Protein AF-A0A943JNT0-F1 (afdb_monomer)

Foldseek 3Di:
DVVQVVVQCVVVVHDDDDDDDDPVPVVVVVVPDDQAEEDDPDDLVVLQVRCVSNPQRYWYQDPVVRHIARWHKDFDDQDPNDTDIDIDGDDDD

Radius of gyration: 13.58 Å; Cα contacts (8 Å, |Δi|>4): 107; chains: 1; bounding box: 34×32×32 Å

pLDDT: mean 81.17, std 10.07, range [43.03, 91.81]

Structure (mmCIF, N/CA/C/O backbone):
data_AF-A0A943JNT0-F1
#
_entry.id   AF-A0A943JNT0-F1
#
loop_
_atom_site.group_PDB
_atom_site.id
_atom_site.type_symbol
_atom_site.label_atom_id
_atom_site.label_alt_id
_atom_site.label_comp_id
_atom_site.label_asym_id
_atom_site.label_entity_id
_atom_site.label_seq_id
_atom_site.pdbx_PDB_ins_code
_atom_site.Cartn_x
_atom_site.Cartn_y
_atom_site.Cartn_z
_atom_site.occupancy
_atom_site.B_iso_or_equiv
_atom_site.auth_seq_id
_atom_site.auth_comp_id
_atom_site.auth_asym_id
_atom_site.auth_atom_id
_atom_site.pdbx_PDB_model_num
ATOM 1 N N . MET A 1 1 ? -12.720 4.808 -4.555 1.00 76.25 1 MET A N 1
ATOM 2 C CA . MET A 1 1 ? -11.498 4.608 -3.751 1.00 76.25 1 MET A CA 1
ATOM 3 C C . MET A 1 1 ? -11.732 4.772 -2.259 1.00 76.25 1 MET A C 1
ATOM 5 O O . MET A 1 1 ? -11.798 3.747 -1.606 1.00 76.25 1 MET A O 1
ATOM 9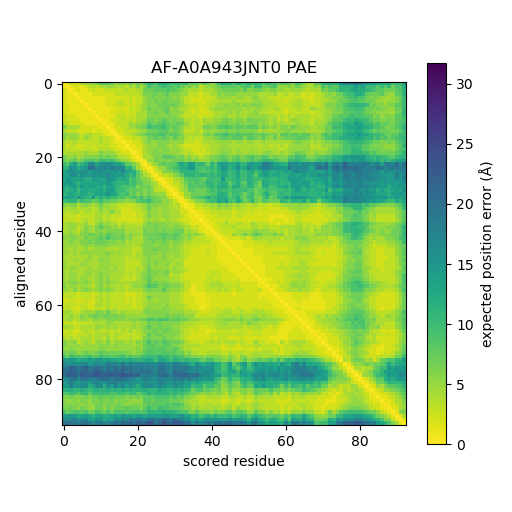 N N . VAL A 1 2 ? -11.959 5.977 -1.718 1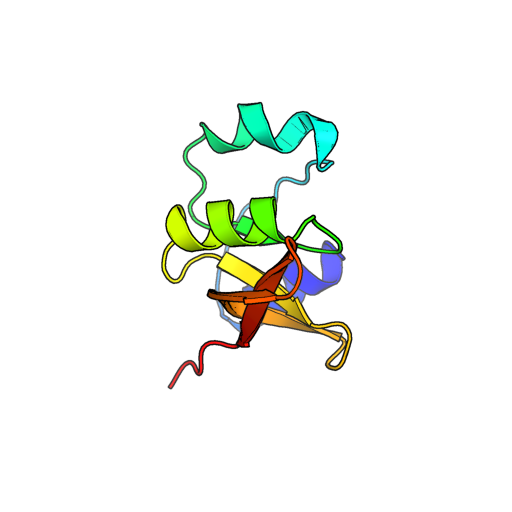.00 82.44 2 VAL A N 1
ATOM 10 C CA . VAL A 1 2 ? -12.127 6.175 -0.254 1.00 82.44 2 VAL A CA 1
ATOM 11 C C . VAL A 1 2 ? -13.198 5.267 0.352 1.00 82.44 2 VAL A C 1
ATOM 13 O O . VAL A 1 2 ? -12.895 4.517 1.262 1.00 82.44 2 VAL A O 1
ATOM 16 N N . LYS A 1 3 ? -14.409 5.227 -0.225 1.00 86.12 3 LYS A N 1
ATOM 17 C CA . LYS A 1 3 ? -15.492 4.340 0.247 1.00 86.12 3 LYS A CA 1
ATOM 18 C C . LYS A 1 3 ? -15.104 2.856 0.291 1.00 86.12 3 LYS A C 1
ATOM 20 O O . LYS A 1 3 ? -15.567 2.139 1.167 1.00 86.12 3 LYS A O 1
ATOM 25 N N . LEU A 1 4 ? -14.279 2.408 -0.657 1.00 86.31 4 LEU A N 1
ATOM 26 C CA . LEU A 1 4 ? -13.824 1.020 -0.731 1.00 86.31 4 LEU A CA 1
ATOM 27 C C . LEU A 1 4 ? -12.771 0.730 0.344 1.00 86.31 4 LEU A C 1
ATOM 29 O O . LEU A 1 4 ? -12.839 -0.306 0.996 1.00 86.31 4 LEU A O 1
ATOM 33 N N . LEU A 1 5 ? -11.844 1.667 0.560 1.00 88.19 5 LEU A N 1
ATOM 34 C CA . LEU A 1 5 ? -10.876 1.594 1.651 1.00 88.19 5 LEU A CA 1
ATOM 35 C C . LEU A 1 5 ?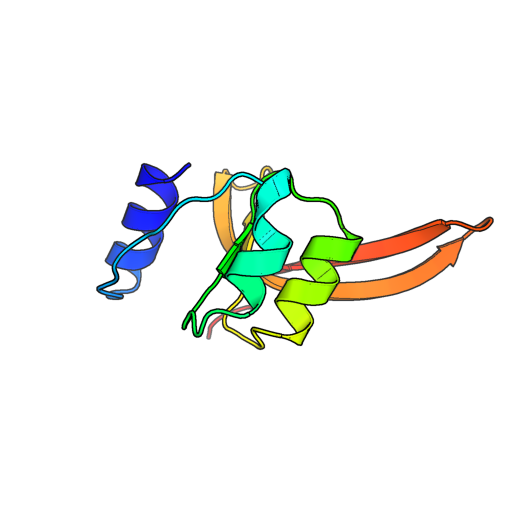 -11.588 1.585 3.009 1.00 88.19 5 LEU A C 1
ATOM 37 O O . LEU A 1 5 ? -11.345 0.691 3.806 1.00 88.19 5 LEU A O 1
ATOM 41 N N . THR A 1 6 ? -12.524 2.514 3.237 1.00 88.31 6 THR A N 1
ATOM 42 C CA . THR A 1 6 ? -13.337 2.562 4.462 1.00 88.31 6 THR A CA 1
ATOM 43 C C . THR A 1 6 ? -14.068 1.248 4.694 1.00 88.31 6 THR A C 1
ATOM 45 O O . THR A 1 6 ? -14.058 0.727 5.800 1.00 88.31 6 THR A O 1
ATOM 48 N N . HIS A 1 7 ? -14.687 0.687 3.654 1.00 86.25 7 HIS A N 1
ATOM 49 C CA . HIS A 1 7 ? -15.365 -0.599 3.756 1.00 86.25 7 HIS A CA 1
ATOM 50 C C . HIS A 1 7 ? -14.401 -1.724 4.155 1.00 86.25 7 HIS A C 1
ATOM 52 O O . HIS A 1 7 ? -14.693 -2.443 5.102 1.00 86.25 7 HIS A O 1
ATOM 58 N N . THR A 1 8 ? -13.236 -1.806 3.505 1.00 85.31 8 THR A N 1
ATOM 59 C CA . THR A 1 8 ? -12.201 -2.812 3.806 1.00 85.31 8 THR A CA 1
ATOM 60 C C . THR A 1 8 ? -11.711 -2.702 5.255 1.00 85.31 8 THR A C 1
ATOM 62 O O . THR A 1 8 ? -11.592 -3.703 5.954 1.00 85.31 8 THR A O 1
ATOM 65 N N . LEU A 1 9 ? -11.455 -1.480 5.733 1.00 88.19 9 LEU A N 1
ATOM 66 C CA . LEU A 1 9 ? -10.999 -1.233 7.105 1.00 88.19 9 LEU A CA 1
ATOM 67 C C . LEU A 1 9 ? -12.088 -1.575 8.132 1.00 88.19 9 LEU A C 1
ATOM 69 O O . LEU A 1 9 ? -11.805 -2.232 9.131 1.00 88.19 9 LEU A O 1
ATOM 73 N N . ASN A 1 10 ? -13.344 -1.235 7.839 1.00 86.44 10 ASN A N 1
ATOM 74 C CA . ASN A 1 10 ? -14.481 -1.588 8.687 1.00 86.44 10 ASN A CA 1
ATOM 75 C C . ASN A 1 10 ? -14.698 -3.107 8.772 1.00 86.44 10 ASN A C 1
ATOM 77 O O . ASN A 1 10 ? -14.990 -3.614 9.852 1.00 86.44 10 ASN A O 1
ATOM 81 N N . GLU A 1 11 ? -14.551 -3.845 7.665 1.00 85.81 11 GLU A N 1
ATOM 82 C CA . GLU A 1 11 ? -14.630 -5.315 7.662 1.00 85.81 11 GLU A CA 1
ATOM 83 C C . GLU A 1 11 ? -13.521 -5.955 8.505 1.00 85.81 11 GLU A C 1
ATOM 85 O O . GLU A 1 11 ? -13.753 -6.967 9.165 1.00 85.81 11 GLU A O 1
ATOM 90 N N . ALA A 1 12 ? -12.343 -5.329 8.547 1.00 82.94 12 ALA A N 1
ATOM 91 C CA . ALA A 1 12 ? -11.241 -5.720 9.421 1.00 82.94 12 ALA A CA 1
ATOM 92 C C . ALA A 1 12 ? -11.421 -5.269 10.887 1.00 82.94 12 ALA A C 1
ATOM 94 O O . ALA A 1 12 ? -10.558 -5.546 11.720 1.00 82.94 12 ALA A O 1
ATOM 95 N N . GLY A 1 13 ? -12.516 -4.575 11.222 1.00 86.50 13 GLY A N 1
ATOM 96 C CA . GLY A 1 13 ? -12.772 -4.049 12.566 1.00 86.50 13 GLY A CA 1
ATOM 97 C C . GLY A 1 13 ? -11.863 -2.880 12.962 1.00 86.50 13 GLY A C 1
ATOM 98 O O . GLY A 1 13 ? -11.662 -2.643 14.152 1.00 86.50 13 GLY A O 1
ATOM 99 N N . ILE A 1 14 ? -11.293 -2.172 11.984 1.00 86.19 14 ILE A N 1
ATOM 100 C CA . ILE A 1 14 ? -10.390 -1.040 12.196 1.00 86.19 14 ILE A CA 1
ATOM 101 C C . ILE A 1 14 ? -11.206 0.254 12.139 1.00 86.19 14 ILE A C 1
ATOM 103 O O . ILE A 1 14 ? -11.686 0.644 11.077 1.00 86.19 14 ILE A O 1
ATOM 107 N N . ASP A 1 15 ? -11.335 0.926 13.283 1.00 85.94 15 ASP A N 1
ATOM 108 C CA . ASP A 1 15 ? -11.907 2.272 13.368 1.00 85.94 15 ASP A CA 1
ATOM 109 C C . ASP A 1 15 ? -10.806 3.317 13.143 1.00 85.94 15 ASP A C 1
ATOM 111 O O . ASP A 1 15 ? -9.789 3.318 13.843 1.00 85.94 15 ASP A O 1
ATOM 115 N N . CYS A 1 16 ? -10.967 4.176 12.136 1.00 83.88 16 CYS A N 1
ATOM 116 C CA . CYS A 1 16 ? -9.937 5.135 11.746 1.00 83.88 16 CYS A CA 1
ATOM 117 C C . CYS A 1 16 ? -10.498 6.384 11.057 1.00 83.88 16 CYS A C 1
ATOM 119 O O . CYS A 1 16 ? -11.492 6.334 10.325 1.00 83.88 16 CYS A O 1
ATOM 121 N N . THR A 1 17 ? -9.771 7.492 11.197 1.00 86.88 17 THR A N 1
ATOM 122 C CA . THR A 1 17 ? -9.952 8.690 10.371 1.00 86.88 17 THR A CA 1
ATOM 123 C C . THR A 1 17 ? -9.149 8.536 9.085 1.00 86.88 17 THR A C 1
ATOM 125 O O . THR A 1 17 ? -7.950 8.272 9.128 1.00 86.88 17 THR A O 1
ATOM 128 N N . ILE A 1 18 ? -9.802 8.706 7.934 1.00 87.25 18 ILE A N 1
ATOM 129 C CA . ILE A 1 18 ? -9.137 8.621 6.630 1.00 87.25 18 ILE A CA 1
ATOM 130 C C . ILE A 1 18 ? -8.889 10.026 6.106 1.00 87.25 18 ILE A C 1
ATOM 132 O O . ILE A 1 18 ? -9.830 10.755 5.787 1.00 87.25 18 ILE A O 1
ATOM 136 N N . GLU A 1 19 ? -7.617 10.358 5.940 1.00 85.94 19 GLU A N 1
ATOM 137 C CA . GLU A 1 19 ? -7.181 11.560 5.245 1.00 85.94 19 GLU A CA 1
ATOM 138 C C . GLU A 1 19 ? -6.718 11.205 3.833 1.00 85.94 19 GLU A C 1
ATOM 140 O O . GLU A 1 19 ? -6.073 10.182 3.598 1.00 85.94 19 GLU A O 1
ATOM 145 N N . THR A 1 20 ? -7.099 12.027 2.856 1.00 83.69 20 THR A N 1
ATOM 146 C CA . THR A 1 20 ? -6.772 11.785 1.448 1.00 83.69 20 THR A CA 1
ATOM 147 C C . THR A 1 20 ? -5.855 12.8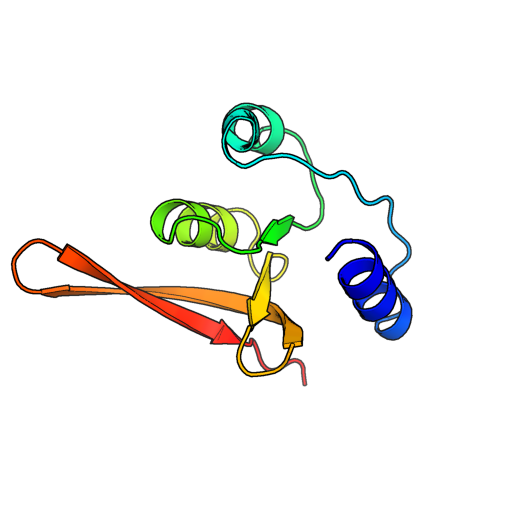64 0.923 1.00 83.69 20 THR A C 1
ATOM 149 O O . THR A 1 20 ? -6.152 14.049 1.068 1.00 83.69 20 THR A O 1
ATOM 152 N N . CYS A 1 21 ? -4.816 12.454 0.205 1.00 76.25 21 CYS A N 1
ATOM 153 C CA . CYS A 1 21 ? -3.885 13.365 -0.433 1.00 76.25 21 CYS A CA 1
ATOM 154 C C . CYS A 1 21 ? -3.618 12.964 -1.878 1.00 76.25 21 CYS A C 1
ATOM 156 O O . CYS A 1 21 ? -3.588 11.782 -2.221 1.00 76.25 21 CYS A O 1
ATOM 158 N N . ALA A 1 22 ? -3.414 13.964 -2.730 1.00 74.00 22 ALA A N 1
ATOM 159 C CA . ALA A 1 22 ? -2.884 13.743 -4.064 1.00 74.00 22 ALA A CA 1
ATOM 160 C C . ALA A 1 22 ? -1.357 13.584 -3.996 1.00 74.00 22 ALA A C 1
ATOM 162 O O . ALA A 1 22 ? -0.684 14.320 -3.277 1.00 74.00 22 ALA A O 1
ATOM 163 N N . ILE A 1 23 ? -0.808 12.675 -4.807 1.00 63.28 23 ILE A N 1
ATOM 164 C CA . ILE A 1 23 ? 0.619 12.290 -4.853 1.00 63.28 23 ILE A CA 1
ATOM 165 C C . ILE A 1 23 ? 1.578 13.491 -4.820 1.00 63.28 23 ILE A C 1
ATOM 167 O O . ILE A 1 23 ? 2.609 13.436 -4.155 1.00 63.28 23 ILE A O 1
ATOM 171 N N . PHE A 1 24 ? 1.225 14.596 -5.487 1.00 54.03 24 PHE A N 1
ATOM 172 C CA . PHE A 1 24 ? 2.050 15.806 -5.562 1.00 54.03 24 PHE A CA 1
ATOM 173 C C . PHE A 1 24 ? 2.362 16.438 -4.188 1.00 54.03 24 PHE A C 1
ATOM 175 O O . PHE A 1 24 ? 3.410 17.057 -4.030 1.00 54.03 24 PHE A O 1
ATOM 182 N N . ASN A 1 25 ? 1.507 16.224 -3.182 1.00 59.34 25 ASN A N 1
ATOM 183 C CA . ASN A 1 25 ? 1.661 16.758 -1.824 1.00 59.34 25 ASN A CA 1
ATOM 184 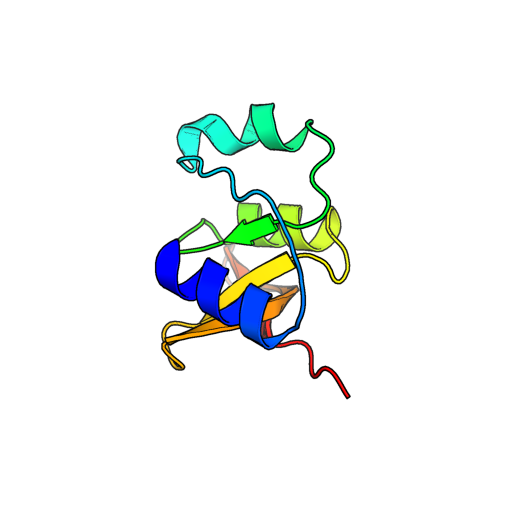C C . ASN A 1 25 ? 1.988 15.686 -0.773 1.00 59.34 25 ASN A C 1
ATOM 186 O O . ASN A 1 25 ? 2.159 16.012 0.401 1.00 59.34 25 ASN A O 1
ATOM 190 N N . ALA A 1 26 ? 2.126 14.418 -1.177 1.00 60.81 26 ALA A N 1
ATOM 191 C CA . ALA A 1 26 ? 2.356 13.321 -0.242 1.00 60.81 26 ALA A CA 1
ATOM 192 C C . ALA A 1 26 ? 3.684 13.472 0.516 1.00 60.81 26 ALA A C 1
ATOM 194 O O . ALA A 1 26 ? 3.780 13.060 1.662 1.00 60.81 26 ALA A O 1
ATOM 195 N N . LY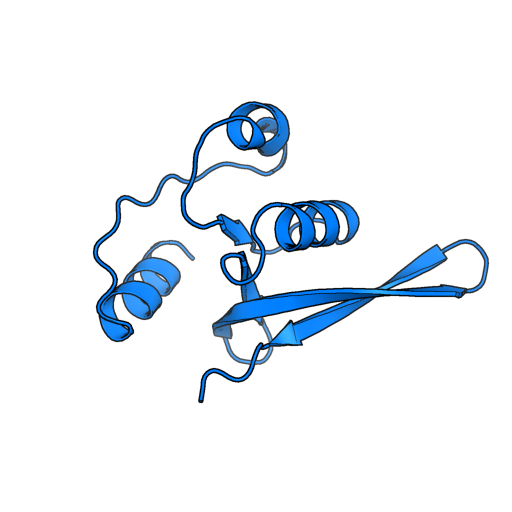S A 1 27 ? 4.707 14.108 -0.073 1.00 62.47 27 LYS A N 1
ATOM 196 C CA . LYS A 1 27 ? 6.049 14.170 0.528 1.00 62.47 27 LYS A CA 1
ATOM 197 C C . LYS A 1 27 ? 6.098 14.880 1.887 1.00 62.47 27 LYS A C 1
ATOM 199 O O . LYS A 1 27 ? 6.802 14.407 2.767 1.00 62.47 27 LYS A O 1
ATOM 204 N N . ALA A 1 28 ? 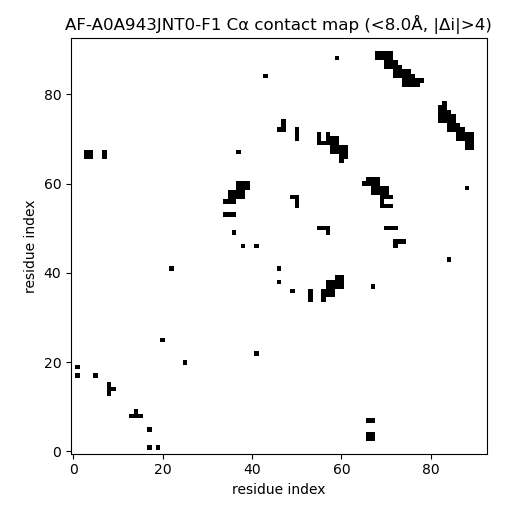5.355 15.977 2.050 1.00 63.59 28 ALA A N 1
ATOM 205 C CA . ALA A 1 28 ? 5.291 16.708 3.319 1.00 63.59 28 ALA A CA 1
ATOM 206 C C . ALA A 1 28 ? 4.425 15.973 4.351 1.00 63.59 28 ALA A C 1
ATOM 208 O O . ALA A 1 28 ? 4.789 15.890 5.516 1.00 63.59 28 ALA A O 1
ATOM 209 N N . GLN A 1 29 ? 3.321 15.372 3.904 1.00 62.12 29 GLN A N 1
ATOM 210 C CA . GLN A 1 29 ? 2.445 14.595 4.780 1.00 62.12 29 GLN A CA 1
ATOM 211 C C . GLN A 1 29 ? 3.064 13.273 5.216 1.00 62.12 29 GLN A C 1
ATOM 213 O O . GLN A 1 29 ? 2.778 12.788 6.295 1.00 62.12 29 GLN A O 1
ATOM 218 N N . LEU A 1 30 ? 3.982 12.696 4.446 1.00 63.78 30 LEU A N 1
ATOM 219 C CA . LEU A 1 30 ? 4.705 11.514 4.901 1.00 63.78 30 LEU A CA 1
ATOM 220 C C . LEU A 1 30 ? 5.538 11.783 6.146 1.00 63.78 30 LEU A C 1
ATOM 222 O O . LEU A 1 30 ? 5.895 10.814 6.799 1.00 63.78 30 LEU A O 1
ATOM 226 N N . GLU A 1 31 ? 5.894 13.028 6.470 1.00 66.94 31 GLU A N 1
ATOM 227 C CA . GLU A 1 31 ? 6.547 13.353 7.743 1.00 66.94 31 GLU A CA 1
ATOM 228 C C . GLU A 1 31 ? 5.576 13.355 8.933 1.00 66.94 31 GLU A C 1
ATOM 230 O O . GLU A 1 31 ? 6.031 13.307 10.072 1.00 66.94 31 GLU A O 1
ATOM 235 N N . GLU A 1 32 ? 4.265 13.339 8.688 1.00 66.75 32 GLU A N 1
ATOM 236 C CA . GLU A 1 32 ? 3.246 13.199 9.725 1.00 66.75 32 GLU A CA 1
ATOM 237 C C . GLU A 1 32 ? 3.170 11.748 10.236 1.00 66.75 32 GLU A C 1
ATOM 239 O O . GLU A 1 32 ? 3.458 10.776 9.526 1.00 66.75 32 GLU A O 1
ATOM 244 N N . GLU A 1 33 ? 2.797 11.597 11.508 1.00 72.44 33 GLU A N 1
ATOM 245 C CA . GLU A 1 33 ? 2.674 10.304 12.183 1.00 72.44 33 GLU A CA 1
ATOM 246 C C . GLU A 1 33 ? 1.348 9.618 11.817 1.00 72.44 33 GLU A C 1
ATOM 248 O O . GLU A 1 33 ? 0.407 9.585 12.605 1.00 72.44 33 GLU A O 1
ATOM 253 N N . TYR A 1 34 ? 1.262 9.062 10.607 1.00 84.12 34 TYR A N 1
ATOM 254 C CA . TYR A 1 34 ? 0.161 8.168 10.245 1.00 84.12 34 TYR A CA 1
ATOM 255 C C . TYR A 1 34 ? 0.397 6.753 10.782 1.00 84.12 34 TYR A C 1
ATOM 257 O O . TYR A 1 34 ? 1.506 6.219 10.721 1.00 84.12 34 TYR A O 1
ATOM 265 N N . ASP A 1 35 ? -0.666 6.094 11.242 1.00 86.00 35 ASP A N 1
ATOM 266 C CA . ASP A 1 35 ? -0.585 4.682 11.618 1.00 86.00 35 ASP A CA 1
ATOM 267 C C . ASP A 1 35 ? -0.475 3.770 10.395 1.00 86.00 35 ASP A C 1
ATOM 269 O O . ASP A 1 35 ? 0.260 2.787 10.427 1.00 86.00 35 ASP A O 1
ATOM 273 N N . MET A 1 36 ? -1.193 4.083 9.314 1.00 88.12 36 MET A N 1
ATOM 274 C CA . MET A 1 36 ? -1.246 3.288 8.086 1.00 88.12 36 MET A CA 1
ATOM 275 C C . MET A 1 36 ? -1.283 4.195 6.861 1.00 88.12 36 MET A C 1
ATOM 277 O O . MET A 1 36 ? -1.768 5.323 6.929 1.00 88.12 36 MET A O 1
ATOM 281 N N . VAL A 1 37 ? -0.826 3.679 5.719 1.00 89.50 37 VAL A N 1
ATOM 282 C CA . VAL A 1 37 ? -0.923 4.387 4.438 1.00 89.50 37 VAL A CA 1
ATOM 283 C C . VAL A 1 37 ? -1.512 3.476 3.371 1.00 89.50 37 VAL A C 1
ATOM 285 O O . VAL A 1 37 ? -1.193 2.290 3.311 1.00 89.50 37 VAL A O 1
ATOM 288 N N . ALA A 1 38 ? -2.388 4.027 2.532 1.00 89.88 38 ALA A N 1
ATOM 289 C CA . ALA A 1 38 ? -3.007 3.313 1.423 1.00 89.88 38 ALA A CA 1
ATOM 290 C C . ALA A 1 38 ? -2.662 3.989 0.088 1.00 89.88 38 ALA A C 1
ATOM 292 O O . ALA A 1 38 ? -2.817 5.202 -0.053 1.00 89.88 38 ALA A O 1
ATOM 293 N N . GLY A 1 39 ? -2.196 3.209 -0.889 1.00 88.62 39 GLY A N 1
ATOM 294 C CA . GLY A 1 39 ? -1.801 3.679 -2.220 1.00 88.62 39 GLY A CA 1
ATOM 295 C C . GLY A 1 39 ? -2.746 3.206 -3.327 1.00 88.62 39 GLY A C 1
ATOM 296 O O . GLY A 1 39 ? -3.210 2.067 -3.314 1.00 88.62 39 GLY A O 1
ATOM 297 N N . TYR A 1 40 ? -3.022 4.084 -4.295 1.00 87.06 40 TYR A N 1
ATOM 298 C CA . TYR A 1 40 ? -3.736 3.766 -5.535 1.00 87.06 40 TYR A CA 1
ATOM 299 C C . TYR A 1 40 ? -3.150 4.568 -6.699 1.00 87.06 40 TYR A C 1
ATOM 301 O O . TYR A 1 40 ? -3.081 5.793 -6.607 1.00 87.06 40 TYR A O 1
ATOM 309 N N . HIS A 1 41 ? -2.744 3.882 -7.775 1.00 81.56 41 HIS A N 1
ATOM 310 C CA . HIS A 1 41 ? -2.075 4.478 -8.945 1.00 81.56 41 HIS A CA 1
ATOM 311 C C . HIS A 1 41 ? -0.935 5.444 -8.577 1.00 81.56 41 HIS A C 1
ATOM 313 O O . HIS A 1 41 ? -0.801 6.525 -9.152 1.00 81.56 41 HIS A O 1
ATOM 319 N N . ILE A 1 42 ? -0.126 5.057 -7.593 1.00 80.25 42 ILE A N 1
ATOM 320 C CA . ILE A 1 42 ? 1.076 5.790 -7.207 1.00 80.25 42 ILE A CA 1
ATOM 321 C C . ILE A 1 42 ? 2.303 5.198 -7.922 1.00 80.25 42 ILE A C 1
ATOM 323 O O . ILE A 1 42 ? 2.276 4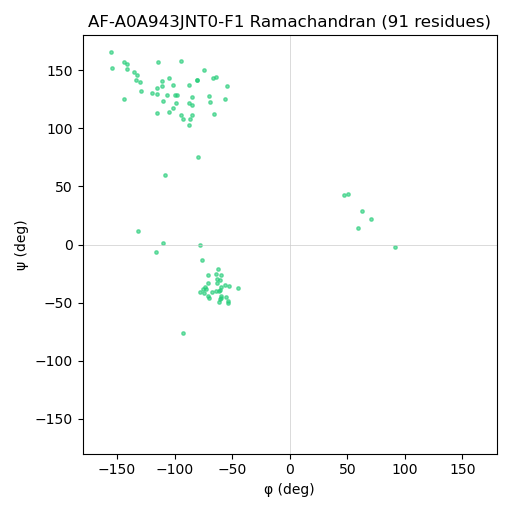.063 -8.397 1.00 80.25 42 ILE A O 1
ATOM 327 N N . ASP A 1 43 ? 3.367 5.990 -8.043 1.00 84.12 43 ASP A N 1
ATOM 328 C CA . ASP A 1 43 ? 4.621 5.540 -8.652 1.00 84.12 43 ASP A CA 1
ATOM 329 C C . ASP A 1 43 ? 5.308 4.456 -7.797 1.00 84.12 43 ASP A C 1
ATOM 331 O O . ASP A 1 43 ? 5.295 4.518 -6.566 1.00 84.12 43 ASP A O 1
ATOM 335 N N . THR A 1 44 ? 5.933 3.470 -8.444 1.00 82.31 44 THR A N 1
ATOM 336 C CA . THR A 1 44 ? 6.572 2.319 -7.783 1.00 82.31 44 THR A CA 1
ATOM 337 C C . THR A 1 44 ? 7.709 2.684 -6.823 1.00 82.31 44 THR A C 1
ATOM 339 O O . THR A 1 44 ? 7.896 1.991 -5.822 1.00 82.31 44 THR A O 1
ATOM 342 N N . ASP A 1 45 ? 8.452 3.767 -7.065 1.00 83.44 45 ASP A N 1
ATOM 343 C CA . ASP A 1 45 ? 9.492 4.229 -6.135 1.00 83.44 45 ASP A CA 1
ATOM 344 C C . ASP A 1 45 ? 8.865 4.822 -4.859 1.00 83.44 45 ASP A C 1
ATOM 346 O O . ASP A 1 45 ? 9.397 4.681 -3.749 1.00 83.44 45 ASP A O 1
ATOM 350 N N . VAL A 1 46 ? 7.694 5.450 -4.999 1.00 82.81 46 VAL A N 1
ATOM 351 C CA . VAL A 1 46 ? 6.902 5.964 -3.874 1.00 82.81 46 VAL A CA 1
ATOM 352 C C . VAL A 1 46 ? 6.294 4.802 -3.088 1.00 82.81 46 VAL A C 1
ATOM 354 O O . VAL A 1 46 ? 6.405 4.784 -1.863 1.00 82.81 46 VAL A O 1
ATOM 357 N N . GLU A 1 47 ? 5.740 3.798 -3.773 1.00 86.19 47 GLU A N 1
ATOM 358 C CA . GLU A 1 47 ? 5.243 2.552 -3.163 1.00 86.19 47 GLU A CA 1
ATOM 359 C C . GLU A 1 47 ? 6.317 1.877 -2.313 1.00 86.19 47 GLU A C 1
ATOM 361 O O . GLU A 1 47 ? 6.076 1.522 -1.158 1.00 86.19 47 GLU A O 1
ATOM 366 N N . LEU A 1 48 ? 7.525 1.733 -2.867 1.00 86.69 48 LEU A N 1
ATOM 367 C CA . LEU A 1 48 ? 8.650 1.141 -2.156 1.00 86.69 48 LEU A CA 1
ATOM 368 C C . LEU A 1 48 ? 8.979 1.940 -0.890 1.00 86.69 48 LEU A C 1
ATOM 370 O O . LEU A 1 48 ? 9.146 1.360 0.184 1.00 86.69 48 LEU A O 1
ATOM 374 N N . SER A 1 49 ? 9.035 3.267 -1.008 1.00 85.38 49 SER A N 1
ATOM 375 C CA . SER A 1 49 ? 9.307 4.159 0.123 1.00 85.38 49 SER A CA 1
ATOM 376 C C . SER A 1 49 ? 8.245 4.020 1.220 1.00 85.38 49 SER A C 1
ATOM 378 O O . SER A 1 49 ? 8.572 4.009 2.408 1.00 85.38 49 SER A O 1
ATOM 380 N N . PHE A 1 50 ? 6.973 3.866 0.841 1.00 85.62 50 PHE A N 1
ATOM 381 C CA . PHE A 1 50 ? 5.866 3.700 1.787 1.00 85.62 50 PHE A CA 1
ATOM 382 C C . PHE A 1 50 ? 5.941 2.346 2.470 1.00 85.62 50 PHE A C 1
ATOM 384 O O . PHE A 1 50 ? 5.862 2.276 3.691 1.00 85.62 50 PHE A O 1
ATOM 391 N N . CYS A 1 51 ? 6.168 1.281 1.708 1.00 87.00 51 CYS A N 1
ATOM 392 C CA . CYS A 1 51 ? 6.298 -0.064 2.247 1.00 87.00 51 CYS A CA 1
ATOM 393 C C . CYS A 1 51 ? 7.453 -0.183 3.257 1.00 87.00 51 CYS A C 1
ATOM 395 O O . CYS A 1 51 ? 7.331 -0.890 4.256 1.00 87.00 51 CYS A O 1
ATOM 397 N N . GLN A 1 52 ? 8.566 0.520 3.021 1.00 86.19 52 GLN A N 1
ATOM 398 C CA . GLN A 1 52 ? 9.712 0.545 3.936 1.00 86.19 52 GLN A CA 1
ATOM 399 C C . GLN A 1 52 ? 9.447 1.368 5.201 1.00 86.19 52 GLN A C 1
ATOM 401 O O . GLN A 1 52 ? 9.909 0.994 6.278 1.00 86.19 52 GLN A O 1
ATOM 406 N N . LYS A 1 53 ? 8.713 2.481 5.089 1.00 85.06 53 LYS A N 1
ATOM 407 C CA . LYS A 1 53 ? 8.385 3.345 6.232 1.00 85.06 53 LYS A CA 1
ATOM 408 C C . LYS A 1 53 ? 7.250 2.778 7.093 1.00 85.06 53 LYS A C 1
ATOM 410 O O . LYS A 1 53 ? 7.330 2.820 8.316 1.00 85.06 53 LYS A O 1
ATOM 415 N N . PHE A 1 54 ? 6.222 2.220 6.461 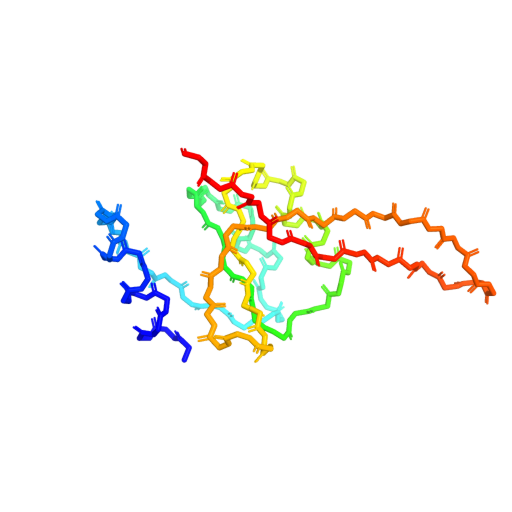1.00 85.44 54 PHE A N 1
ATOM 416 C CA . PHE A 1 54 ? 5.009 1.689 7.087 1.00 85.44 54 PHE A CA 1
ATOM 417 C C . PHE A 1 54 ? 5.001 0.156 7.026 1.00 85.44 54 PHE A C 1
ATOM 419 O O . PHE A 1 54 ? 4.116 -0.464 6.432 1.00 85.44 54 PHE A O 1
ATOM 426 N N . VAL A 1 55 ? 6.013 -0.472 7.634 1.00 84.94 55 VAL A N 1
ATOM 427 C CA . VAL A 1 55 ? 6.180 -1.936 7.634 1.00 84.94 55 VAL A CA 1
ATOM 428 C C . VAL A 1 55 ? 4.934 -2.619 8.206 1.00 84.94 55 VAL A C 1
ATOM 430 O O . VAL A 1 55 ? 4.519 -2.313 9.321 1.00 84.94 55 VAL A O 1
ATOM 433 N N . ASN A 1 56 ? 4.351 -3.555 7.446 1.00 84.38 56 ASN A N 1
ATOM 434 C CA . ASN A 1 56 ? 3.086 -4.249 7.751 1.00 84.38 56 ASN A CA 1
ATOM 435 C C . ASN A 1 56 ? 1.858 -3.331 7.905 1.00 84.38 56 ASN A C 1
ATOM 437 O O . ASN A 1 56 ? 0.828 -3.758 8.418 1.00 84.38 56 ASN A O 1
ATOM 441 N N . LYS A 1 57 ? 1.962 -2.071 7.479 1.00 88.00 57 LYS A N 1
ATOM 442 C CA . LYS A 1 57 ? 0.919 -1.045 7.617 1.00 88.00 57 LYS A CA 1
ATOM 443 C C . LYS A 1 57 ? 0.653 -0.294 6.308 1.00 88.00 57 LYS A C 1
ATOM 445 O O . LYS A 1 57 ? -0.024 0.733 6.296 1.00 88.00 57 LYS A O 1
ATOM 450 N N . TYR A 1 58 ? 1.187 -0.812 5.205 1.00 90.44 58 TYR A N 1
ATOM 451 C CA . TYR A 1 58 ? 0.956 -0.305 3.863 1.00 90.44 58 TYR A CA 1
ATOM 452 C C . TYR A 1 58 ? -0.117 -1.134 3.147 1.00 90.44 58 TYR A C 1
ATOM 454 O O . TYR A 1 58 ? 0.053 -2.344 2.979 1.00 90.44 58 TYR A O 1
ATOM 462 N N . LEU A 1 59 ? -1.205 -0.488 2.715 1.00 91.38 59 LEU A N 1
ATOM 463 C CA . LEU A 1 59 ? -2.222 -1.082 1.851 1.00 91.38 59 LEU A CA 1
ATOM 464 C C . LEU A 1 59 ? -2.014 -0.653 0.397 1.00 91.38 59 LEU A C 1
ATOM 466 O O . LEU A 1 59 ? -1.979 0.535 0.082 1.00 91.38 59 LEU A O 1
ATOM 470 N N . HIS A 1 60 ? -1.975 -1.624 -0.503 1.00 91.81 60 HIS A N 1
ATOM 471 C CA . HIS A 1 60 ? -1.994 -1.387 -1.941 1.00 91.81 60 HIS A CA 1
ATOM 472 C C . HIS A 1 60 ? -3.372 -1.736 -2.505 1.00 91.81 60 HIS A C 1
ATOM 474 O O . HIS A 1 60 ? -4.010 -2.700 -2.065 1.00 91.81 60 HIS A O 1
ATOM 480 N N . PHE A 1 61 ? -3.837 -0.960 -3.480 1.00 91.56 61 PHE A N 1
ATOM 481 C CA . PHE A 1 61 ? -5.018 -1.314 -4.255 1.00 91.56 61 PHE A CA 1
ATOM 482 C C . PHE A 1 61 ? -4.652 -2.230 -5.421 1.00 91.56 61 PHE A C 1
ATOM 484 O O . PHE A 1 61 ? -4.042 -1.792 -6.391 1.00 91.56 61 PHE A O 1
ATOM 491 N N . PHE A 1 62 ? -5.081 -3.488 -5.360 1.00 89.81 62 PHE A N 1
ATOM 492 C CA . PHE A 1 62 ? -4.845 -4.447 -6.434 1.00 89.81 62 PHE A CA 1
ATOM 493 C C . PHE A 1 62 ? -5.965 -4.368 -7.475 1.00 89.81 62 PHE A C 1
ATOM 495 O O . PHE A 1 62 ? -7.044 -4.930 -7.273 1.00 89.81 62 PHE A O 1
ATOM 502 N N . ASP A 1 63 ? -5.697 -3.721 -8.616 1.00 88.00 63 ASP A N 1
ATOM 503 C CA . ASP A 1 63 ? -6.661 -3.564 -9.721 1.00 88.00 63 ASP A CA 1
ATOM 504 C C . ASP A 1 63 ? -7.268 -4.903 -10.180 1.00 88.00 63 ASP A C 1
ATOM 506 O O . ASP A 1 63 ? -8.458 -4.978 -10.483 1.00 88.00 63 ASP A O 1
ATOM 510 N N . SER A 1 64 ? -6.482 -5.986 -10.170 1.00 88.06 64 SER A N 1
ATOM 511 C CA . SER A 1 64 ? -6.925 -7.331 -10.568 1.00 88.06 64 SER A CA 1
ATOM 512 C C . SER A 1 64 ? -8.015 -7.924 -9.673 1.00 88.06 64 SER A C 1
ATOM 514 O O . SER A 1 64 ? -8.769 -8.788 -10.118 1.00 88.06 64 SER A O 1
ATOM 516 N N . HIS A 1 65 ? -8.088 -7.487 -8.416 1.00 86.50 65 HIS A N 1
ATOM 517 C CA . HIS A 1 65 ? -9.023 -7.992 -7.408 1.00 86.50 65 HIS A CA 1
ATOM 518 C C . HIS A 1 65 ? -10.019 -6.926 -6.943 1.00 86.50 65 HIS A C 1
ATOM 520 O O . HIS A 1 65 ? -10.944 -7.238 -6.199 1.00 86.50 65 HIS A O 1
ATOM 526 N N . HIS A 1 66 ? -9.843 -5.681 -7.396 1.00 88.25 66 HIS A N 1
ATOM 527 C CA . HIS A 1 66 ? -10.649 -4.528 -7.018 1.00 88.25 66 HIS A CA 1
ATOM 528 C C . HIS A 1 66 ? -10.789 -4.389 -5.486 1.00 88.25 66 HIS A C 1
ATOM 530 O O . HIS A 1 66 ? -11.872 -4.130 -4.954 1.00 88.25 66 HIS A O 1
ATOM 536 N N . CYS A 1 67 ? -9.680 -4.572 -4.762 1.00 89.00 67 CYS A N 1
ATOM 537 C CA . CYS A 1 67 ? -9.640 -4.522 -3.302 1.00 89.00 67 CYS A CA 1
ATOM 538 C C . CYS A 1 67 ? -8.341 -3.898 -2.778 1.00 89.00 67 CYS A C 1
ATOM 540 O O . CYS A 1 67 ? -7.306 -3.908 -3.450 1.00 89.00 67 CYS A O 1
ATOM 542 N N . PHE A 1 68 ? -8.397 -3.375 -1.552 1.00 89.94 68 PHE A N 1
ATOM 543 C CA . PHE A 1 68 ? -7.198 -3.032 -0.796 1.00 89.94 68 PHE A CA 1
ATOM 544 C C . PHE A 1 68 ? -6.723 -4.248 -0.010 1.00 89.94 68 PHE A C 1
ATOM 546 O O . PHE A 1 68 ? -7.524 -4.949 0.601 1.00 89.94 68 PHE A O 1
ATOM 553 N N . SER A 1 69 ? -5.417 -4.480 -0.006 1.00 90.12 69 SER A N 1
ATOM 554 C CA . SER A 1 69 ? -4.786 -5.477 0.854 1.00 90.12 69 SER A CA 1
ATOM 555 C C . SER A 1 69 ? -3.460 -4.938 1.356 1.00 90.12 69 SER A C 1
ATOM 557 O O . SER A 1 69 ? -2.802 -4.163 0.657 1.00 90.12 69 SER A O 1
ATOM 559 N N . PHE A 1 70 ? -3.040 -5.386 2.540 1.00 90.06 70 PHE A N 1
ATOM 560 C CA . PHE A 1 70 ? -1.662 -5.186 2.971 1.00 90.06 70 PHE A CA 1
ATOM 561 C C . PHE A 1 70 ? -0.721 -5.737 1.911 1.00 90.06 70 PHE A C 1
ATOM 563 O O . PHE A 1 70 ? -0.969 -6.814 1.358 1.00 90.06 70 PHE A O 1
ATOM 570 N N . ALA A 1 71 ? 0.324 -4.983 1.607 1.00 89.56 71 ALA A N 1
ATOM 571 C CA . ALA A 1 71 ? 1.226 -5.299 0.521 1.00 89.56 71 ALA A CA 1
ATOM 572 C C . ALA A 1 71 ? 2.677 -5.136 0.943 1.00 89.56 71 ALA A C 1
ATOM 574 O O . ALA A 1 71 ? 3.023 -4.287 1.763 1.00 89.56 71 ALA A O 1
ATOM 575 N N . ASN A 1 72 ? 3.519 -5.964 0.337 1.00 88.94 72 ASN A N 1
ATOM 576 C CA . ASN A 1 72 ? 4.957 -5.814 0.389 1.00 88.94 72 ASN A CA 1
ATOM 577 C C . ASN A 1 72 ? 5.465 -5.411 -0.996 1.00 88.94 72 ASN A C 1
ATOM 579 O O . ASN A 1 72 ? 5.033 -5.976 -2.006 1.00 88.94 72 ASN A O 1
ATOM 583 N N . VAL A 1 73 ? 6.385 -4.452 -1.032 1.00 88.06 73 VAL A N 1
ATOM 584 C CA . VAL A 1 73 ? 6.997 -3.938 -2.257 1.00 88.06 73 VAL A CA 1
ATOM 585 C C . VAL A 1 73 ? 8.474 -4.290 -2.219 1.00 88.06 73 VAL A C 1
ATOM 587 O O . VAL A 1 73 ? 9.231 -3.796 -1.386 1.00 88.06 73 VAL A O 1
ATOM 590 N N . THR A 1 74 ? 8.897 -5.170 -3.120 1.00 86.19 74 THR A N 1
ATOM 591 C CA . THR A 1 74 ? 10.280 -5.654 -3.185 1.00 86.19 74 THR A CA 1
ATOM 592 C C . THR A 1 74 ? 10.942 -5.218 -4.480 1.00 86.19 74 THR A C 1
ATOM 594 O O . THR A 1 74 ? 10.410 -5.466 -5.565 1.00 86.19 74 THR A O 1
ATOM 597 N N . LYS A 1 75 ? 12.132 -4.622 -4.375 1.00 85.25 75 LYS A N 1
ATOM 598 C CA . LYS A 1 75 ? 13.023 -4.409 -5.519 1.00 85.25 75 LYS A CA 1
ATOM 599 C C . LYS A 1 75 ? 13.582 -5.762 -5.964 1.00 85.25 75 LYS A C 1
ATOM 601 O O . LYS A 1 75 ? 14.109 -6.493 -5.129 1.00 85.25 75 LYS A O 1
ATOM 606 N N . ARG A 1 76 ? 13.458 -6.095 -7.252 1.00 78.06 76 ARG A N 1
ATOM 607 C CA . ARG A 1 76 ? 14.031 -7.323 -7.821 1.00 78.06 76 ARG A CA 1
ATOM 608 C C . ARG A 1 76 ? 15.418 -7.073 -8.393 1.00 78.06 76 ARG A C 1
ATOM 610 O O . ARG A 1 76 ? 16.390 -7.443 -7.755 1.00 78.06 76 ARG A O 1
ATOM 617 N N . GLU A 1 77 ? 15.521 -6.441 -9.558 1.00 74.12 77 GLU A N 1
ATOM 618 C CA . GLU A 1 77 ? 16.790 -6.255 -10.274 1.00 74.12 77 GLU A CA 1
ATOM 619 C C . GLU A 1 77 ? 16.726 -5.032 -11.195 1.00 74.12 77 GLU A C 1
ATOM 621 O O . GLU A 1 77 ? 15.647 -4.499 -11.467 1.00 74.12 77 GLU A O 1
ATOM 626 N N . GLU A 1 78 ? 17.888 -4.587 -11.672 1.00 66.69 78 GLU A N 1
ATOM 627 C CA . GLU A 1 78 ? 17.998 -3.585 -12.728 1.00 66.69 78 GLU A CA 1
ATOM 628 C C . GLU A 1 78 ? 18.094 -4.302 -14.085 1.00 66.69 78 GLU A C 1
ATOM 630 O O . GLU A 1 78 ? 19.104 -4.932 -14.397 1.00 66.69 78 GLU A O 1
ATOM 635 N N . MET A 1 79 ? 17.036 -4.242 -14.896 1.00 68.75 79 MET A N 1
ATOM 636 C CA . MET A 1 79 ? 17.042 -4.781 -16.260 1.00 68.75 79 MET A CA 1
ATOM 637 C C . MET A 1 79 ? 17.143 -3.631 -17.257 1.00 68.75 79 MET A C 1
ATOM 639 O O . MET A 1 79 ? 16.235 -2.812 -17.370 1.00 68.75 79 MET A O 1
ATOM 643 N N . GLY A 1 80 ? 18.261 -3.558 -17.984 1.00 69.81 80 GLY A N 1
ATOM 644 C CA . GLY A 1 80 ? 18.461 -2.549 -19.030 1.00 69.81 80 GLY A CA 1
ATOM 645 C C . GLY A 1 80 ? 18.453 -1.097 -18.530 1.00 69.81 80 GLY A C 1
ATOM 646 O O . GLY A 1 80 ? 18.052 -0.217 -19.283 1.00 69.81 80 GLY A O 1
ATOM 647 N N . GLY A 1 81 ? 18.858 -0.849 -17.278 1.00 69.12 81 GLY A N 1
ATOM 648 C CA . GLY A 1 81 ? 18.841 0.485 -16.658 1.00 69.12 81 GLY A CA 1
ATOM 649 C C . GLY A 1 81 ? 17.557 0.826 -15.892 1.00 69.12 81 GLY A C 1
ATOM 650 O O . GLY A 1 81 ? 17.457 1.907 -15.317 1.00 69.12 81 GLY A O 1
ATOM 651 N N . TYR A 1 82 ? 16.566 -0.073 -15.877 1.00 66.12 82 TYR A N 1
ATOM 652 C CA . TYR A 1 82 ? 15.294 0.131 -15.184 1.00 66.12 82 TYR A CA 1
ATOM 653 C C . TYR A 1 82 ? 15.220 -0.724 -13.923 1.00 66.12 82 TYR A C 1
ATOM 655 O O . TYR A 1 82 ? 15.414 -1.940 -13.977 1.00 66.12 82 TYR A O 1
ATOM 663 N N . ASN A 1 83 ? 14.895 -0.097 -12.790 1.00 72.62 83 ASN A N 1
ATOM 664 C CA . ASN A 1 83 ? 14.583 -0.821 -11.561 1.00 72.62 83 ASN A CA 1
ATOM 665 C C . ASN A 1 83 ? 13.250 -1.557 -11.731 1.00 72.62 83 ASN A C 1
ATOM 667 O O . ASN A 1 83 ? 12.224 -0.937 -12.006 1.00 72.62 83 ASN A O 1
ATOM 671 N N . VAL A 1 84 ? 13.261 -2.874 -11.547 1.00 80.31 84 VAL A N 1
ATOM 672 C CA . VAL A 1 84 ? 12.049 -3.694 -11.562 1.00 80.31 84 VAL A CA 1
ATOM 673 C C . VAL A 1 84 ? 11.596 -3.946 -10.128 1.00 80.31 84 VAL A C 1
ATOM 675 O O . VAL A 1 84 ? 12.372 -4.412 -9.288 1.00 80.31 84 VAL A O 1
ATOM 678 N N . TYR A 1 85 ? 10.321 -3.678 -9.860 1.00 85.25 85 TYR A N 1
ATOM 679 C CA . TYR A 1 85 ? 9.688 -3.893 -8.561 1.00 85.25 85 TYR A CA 1
ATOM 680 C C . TYR A 1 85 ? 8.608 -4.969 -8.649 1.00 85.25 85 TYR A C 1
ATOM 682 O O . TYR A 1 85 ? 8.067 -5.269 -9.713 1.00 85.25 85 TYR A O 1
ATOM 690 N N . THR A 1 86 ? 8.291 -5.581 -7.516 1.00 88.25 86 THR A N 1
ATOM 691 C CA . THR A 1 86 ? 7.130 -6.461 -7.368 1.00 88.25 86 THR A CA 1
ATOM 692 C C . THR A 1 86 ? 6.335 -6.021 -6.161 1.00 88.25 86 THR A C 1
ATOM 694 O O . THR A 1 86 ? 6.909 -5.836 -5.090 1.00 88.25 86 THR A O 1
ATOM 697 N N . ILE A 1 87 ? 5.026 -5.895 -6.350 1.00 89.12 87 ILE A N 1
ATOM 698 C CA . ILE A 1 87 ? 4.058 -5.615 -5.298 1.00 89.12 87 ILE A CA 1
ATOM 699 C C . ILE A 1 87 ? 3.245 -6.892 -5.112 1.00 89.12 87 ILE A C 1
ATOM 701 O O . ILE A 1 87 ? 2.687 -7.422 -6.074 1.00 89.12 87 ILE A O 1
ATOM 705 N N . SER A 1 88 ? 3.218 -7.425 -3.896 1.00 88.88 88 SER A N 1
ATOM 706 C CA . SER A 1 88 ? 2.503 -8.663 -3.579 1.00 88.88 88 SER A CA 1
ATOM 707 C C . SER A 1 88 ? 1.686 -8.506 -2.304 1.00 88.88 88 SER A C 1
ATOM 709 O O . SER A 1 88 ? 2.185 -7.882 -1.362 1.00 88.88 88 SER A O 1
ATOM 711 N N . PRO A 1 89 ? 0.475 -9.084 -2.232 1.00 86.06 89 PRO A N 1
ATOM 712 C CA . PRO A 1 89 ? -0.311 -9.055 -1.011 1.00 86.06 89 PRO A CA 1
ATOM 713 C C . PRO A 1 89 ? 0.407 -9.828 0.101 1.00 86.06 89 PRO A C 1
ATOM 715 O O . PRO A 1 89 ? 1.051 -10.851 -0.144 1.00 86.06 89 PRO A O 1
ATOM 718 N N . ILE A 1 90 ? 0.292 -9.337 1.330 1.00 83.75 90 ILE A N 1
ATOM 719 C CA . ILE A 1 90 ? 0.716 -10.054 2.529 1.00 83.75 90 ILE A CA 1
ATOM 720 C C . ILE A 1 90 ? -0.437 -10.971 2.929 1.00 83.75 90 ILE A C 1
ATOM 722 O O . ILE A 1 90 ? -1.539 -10.499 3.203 1.00 83.75 90 ILE A O 1
ATOM 726 N N . SER A 1 91 ? -0.188 -12.280 2.970 1.00 70.50 91 SER A N 1
ATOM 727 C CA . SER A 1 91 ? -1.148 -13.223 3.541 1.00 70.50 91 SER A CA 1
ATOM 728 C C . SER A 1 91 ? -1.276 -12.961 5.038 1.00 70.50 91 SER A C 1
ATOM 730 O O . SER A 1 91 ? -0.333 -13.193 5.794 1.00 70.50 91 SER A O 1
ATOM 732 N N . VAL A 1 92 ? -2.440 -12.476 5.457 1.00 58.00 92 VAL A N 1
ATOM 733 C CA . VAL A 1 92 ? -2.805 -12.379 6.870 1.00 58.00 92 VAL A CA 1
ATOM 734 C C . VAL A 1 92 ? -3.416 -13.731 7.248 1.00 58.00 92 VAL A C 1
ATOM 736 O O . VAL A 1 92 ? -4.482 -14.077 6.742 1.00 58.00 92 VAL A O 1
ATOM 739 N N . ASN A 1 93 ? -2.683 -14.532 8.026 1.00 43.03 93 ASN A N 1
ATOM 740 C CA . ASN A 1 93 ? -3.205 -15.761 8.640 1.00 43.03 93 ASN A CA 1
ATOM 741 C C . ASN A 1 93 ? -4.058 -15.426 9.862 1.00 43.03 93 ASN A C 1
ATOM 743 O O . ASN A 1 93 ? -3.639 -14.515 10.614 1.00 43.03 93 ASN A O 1
#

Solvent-accessible surface area (backbone atoms only — not comparable to full-atom values): 5927 Å² total; per-residue (Å²): 105,69,72,56,49,53,49,53,36,50,76,72,70,50,87,78,88,85,84,85,77,59,78,93,59,40,73,68,56,66,74,50,93,66,84,61,51,78,47,71,96,66,58,68,73,56,48,35,52,43,28,68,74,30,67,99,28,19,29,37,52,42,78,94,71,74,42,74,41,46,36,46,53,44,80,73,51,71,61,94,87,40,81,40,73,45,79,44,75,56,86,81,129

Sequence (93 aa):
MVKLLTHTLNEAGIDCTIETCAIFNAKAQLEEEYDMVAGYHIDTDVELSFCQKFVNKYLHFFDSHHCFSFANVTKREEMGGYNVYTISPISVN

Mean predicted aligned error: 6.49 Å

Nearest PDB structures (foldseek):
  1iir-assembly1_A  TM=2.474E-01  e=9.650E+00  Amycolatopsis orientalis

Secondary structure (DSSP, 8-state):
-HHHHHHHHHHTT---PPP---GGGHHHHTTS--S-EEESS--HHHHHHHHHHSTTTEEEEETTTTEEEEEEEEEEEEETTEEEEEEEE----